Protein AF-A0A918YG95-F1 (afdb_monomer)

Radius of gyration: 23.29 Å; Cα contacts (8 Å, |Δi|>4): 40; chains: 1; bounding box: 47×50×58 Å

Structure (mmCIF, N/CA/C/O backbone):
data_AF-A0A918YG95-F1
#
_entry.id   AF-A0A918YG95-F1
#
loop_
_atom_site.group_PDB
_atom_site.id
_atom_site.type_symbol
_atom_site.label_atom_id
_atom_site.label_alt_id
_atom_site.label_comp_id
_atom_site.label_asym_id
_atom_site.label_entity_id
_atom_site.label_seq_id
_atom_site.pdbx_PDB_ins_code
_atom_site.Cartn_x
_atom_site.Cartn_y
_atom_site.Cartn_z
_atom_site.occupancy
_atom_site.B_iso_or_equiv
_atom_site.auth_seq_id
_atom_site.auth_comp_id
_atom_site.auth_asym_id
_atom_site.auth_atom_id
_atom_site.pdbx_PDB_model_num
ATOM 1 N N . MET A 1 1 ? -10.497 8.185 2.380 1.00 68.88 1 MET A N 1
ATOM 2 C CA . MET A 1 1 ? -9.613 6.997 2.301 1.00 68.88 1 MET A CA 1
ATOM 3 C C . MET A 1 1 ? -10.327 5.758 1.782 1.00 68.88 1 MET A C 1
ATOM 5 O O . MET A 1 1 ? -9.891 5.250 0.767 1.00 68.88 1 MET A O 1
ATOM 9 N N . ALA A 1 2 ? -11.407 5.270 2.400 1.00 84.25 2 ALA A N 1
ATOM 10 C CA . ALA A 1 2 ? -11.994 3.974 2.022 1.00 84.25 2 ALA A CA 1
ATOM 11 C C . ALA A 1 2 ? -13.116 4.024 0.956 1.00 84.25 2 ALA A C 1
ATOM 13 O O . ALA A 1 2 ? -13.822 3.041 0.774 1.00 84.25 2 ALA A O 1
ATOM 14 N N . SER A 1 3 ? -13.308 5.150 0.259 1.00 84.19 3 SER A N 1
ATOM 15 C CA . SER A 1 3 ? -14.429 5.352 -0.681 1.00 84.19 3 SER A CA 1
ATOM 16 C C . SER A 1 3 ? -14.345 4.514 -1.960 1.00 84.19 3 SER A C 1
ATOM 18 O O . SER A 1 3 ? -15.341 4.377 -2.656 1.00 84.19 3 SER A O 1
ATOM 20 N N . TRP A 1 4 ? -13.169 3.957 -2.256 1.00 84.69 4 TRP A N 1
ATOM 21 C CA . TRP A 1 4 ? -12.918 3.084 -3.406 1.00 84.69 4 TRP A CA 1
ATOM 22 C C . TRP A 1 4 ? -13.222 1.605 -3.109 1.00 84.69 4 TRP A C 1
ATOM 24 O O . TRP A 1 4 ? -13.126 0.768 -4.000 1.00 84.69 4 TRP A O 1
ATOM 34 N N . TYR A 1 5 ? -13.586 1.274 -1.865 1.00 85.81 5 TYR A N 1
ATOM 35 C CA . TYR A 1 5 ? -13.961 -0.077 -1.450 1.00 85.81 5 TYR A CA 1
ATOM 36 C C . TYR A 1 5 ? -15.483 -0.224 -1.332 1.00 85.81 5 TYR A C 1
ATOM 38 O O . TYR A 1 5 ? -16.180 0.768 -1.094 1.00 85.81 5 TYR A O 1
ATOM 46 N N . PRO A 1 6 ? -16.017 -1.458 -1.416 1.00 91.69 6 PRO A N 1
ATOM 47 C CA . PRO A 1 6 ? -17.425 -1.715 -1.146 1.00 91.69 6 PRO A CA 1
ATOM 48 C C . PRO A 1 6 ? -17.849 -1.132 0.208 1.00 91.69 6 PRO A C 1
ATOM 50 O O . PRO A 1 6 ? -17.221 -1.395 1.238 1.00 91.69 6 PRO A O 1
ATOM 53 N N . ARG A 1 7 ? -18.952 -0.370 0.211 1.00 91.69 7 ARG A N 1
ATOM 54 C CA . ARG A 1 7 ? -19.490 0.330 1.393 1.00 91.69 7 ARG A CA 1
ATOM 55 C C . ARG A 1 7 ? -19.556 -0.518 2.677 1.00 91.69 7 ARG A C 1
ATOM 57 O O . ARG A 1 7 ? -19.158 0.023 3.707 1.00 91.69 7 ARG A O 1
ATOM 64 N N . PRO A 1 8 ? -19.983 -1.800 2.673 1.00 94.31 8 PRO A N 1
ATOM 65 C CA . PRO A 1 8 ? -20.048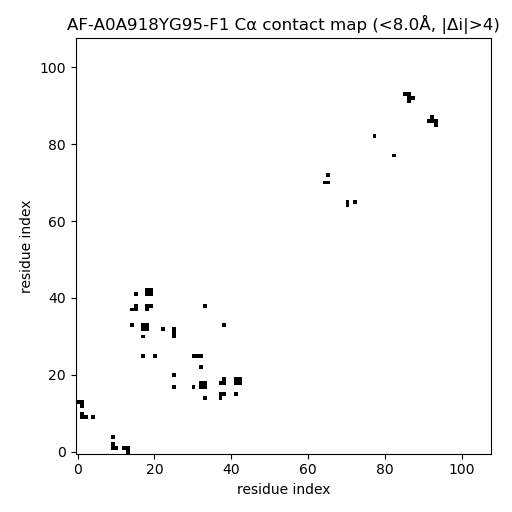 -2.580 3.914 1.00 94.31 8 PRO A CA 1
ATOM 66 C C . PRO A 1 8 ? -18.673 -2.857 4.544 1.00 94.31 8 PRO A C 1
ATOM 68 O O . PRO A 1 8 ? -18.571 -2.978 5.760 1.00 94.31 8 PRO A O 1
ATOM 71 N N . LEU A 1 9 ? -17.602 -2.918 3.746 1.00 93.19 9 LEU A N 1
ATOM 72 C CA . LEU A 1 9 ? -16.243 -3.197 4.229 1.00 93.19 9 LEU A CA 1
ATOM 73 C C . LEU A 1 9 ? -15.468 -1.927 4.601 1.00 93.19 9 LEU A C 1
ATOM 75 O O . LEU A 1 9 ? -14.462 -1.998 5.309 1.00 93.19 9 LEU A O 1
ATOM 79 N N . ALA A 1 10 ? -15.935 -0.760 4.156 1.00 91.56 10 ALA A N 1
ATOM 80 C CA . ALA A 1 10 ? -15.275 0.521 4.367 1.00 91.56 10 ALA A CA 1
ATOM 81 C C . ALA A 1 10 ? -14.876 0.828 5.831 1.00 91.56 10 ALA A C 1
ATOM 83 O O . ALA A 1 10 ? -13.748 1.296 6.019 1.00 91.56 10 ALA A O 1
ATOM 84 N N . PRO A 1 11 ? -15.703 0.583 6.876 1.00 90.88 11 PRO A N 1
ATOM 85 C CA . PRO A 1 11 ? -15.303 0.896 8.251 1.00 90.88 11 PRO A CA 1
ATOM 86 C C . PRO A 1 11 ? -14.176 -0.013 8.753 1.00 90.88 11 PRO A C 1
ATOM 88 O O . PRO A 1 11 ? -13.216 0.475 9.347 1.00 90.88 11 PRO A O 1
ATOM 91 N N . LEU A 1 12 ? -14.244 -1.315 8.456 1.00 93.12 12 LEU A N 1
ATOM 92 C CA . LEU A 1 12 ? -13.204 -2.275 8.825 1.00 93.12 12 LEU A CA 1
ATOM 93 C C . LEU A 1 12 ? -11.879 -1.932 8.139 1.0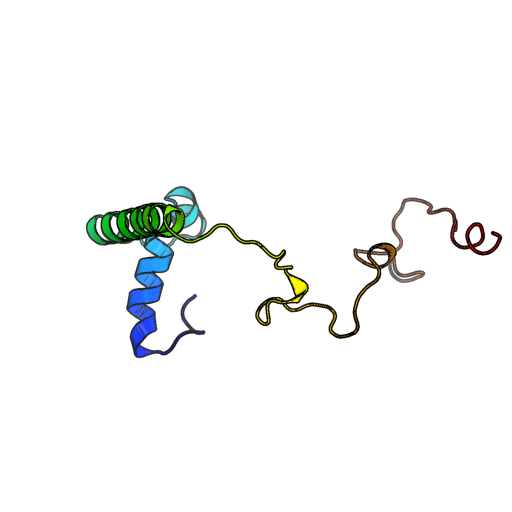0 93.12 12 LEU A C 1
ATOM 95 O O . LEU A 1 12 ? -10.839 -1.855 8.793 1.00 93.12 12 LEU A O 1
ATOM 99 N N . LEU A 1 13 ? -11.929 -1.681 6.829 1.00 93.44 13 LEU A N 1
ATOM 100 C CA . LEU A 1 13 ? -10.753 -1.331 6.038 1.00 93.44 13 LEU A CA 1
ATOM 101 C C . LEU A 1 13 ? -10.139 -0.017 6.507 1.00 93.44 13 LEU A C 1
ATOM 103 O O . LEU A 1 13 ? -8.924 0.061 6.644 1.00 93.44 13 LEU A O 1
ATOM 107 N N . ARG A 1 14 ? -10.958 0.988 6.836 1.00 93.44 14 ARG A N 1
ATOM 108 C CA . ARG A 1 14 ? -10.470 2.246 7.409 1.00 93.44 14 ARG A CA 1
ATOM 109 C C . ARG A 1 14 ? -9.701 2.004 8.707 1.00 93.44 14 ARG A C 1
ATOM 111 O O . ARG A 1 14 ? -8.586 2.503 8.835 1.00 93.44 14 ARG A O 1
ATOM 118 N N . THR A 1 15 ? -10.263 1.239 9.640 1.00 94.50 15 THR A N 1
ATOM 119 C CA . THR A 1 15 ? -9.594 0.918 10.910 1.00 94.50 15 THR A CA 1
ATOM 120 C C . THR A 1 15 ? -8.300 0.145 10.679 1.00 94.50 15 THR A C 1
ATOM 122 O O . THR A 1 15 ? -7.279 0.478 11.274 1.00 94.50 15 THR A O 1
ATOM 125 N N . ALA A 1 16 ? -8.308 -0.838 9.777 1.00 94.75 16 ALA A N 1
ATOM 126 C CA . ALA A 1 16 ? -7.119 -1.610 9.435 1.00 94.75 16 ALA A CA 1
ATOM 127 C C . ALA A 1 16 ? -6.024 -0.743 8.791 1.00 94.75 16 ALA A C 1
ATOM 129 O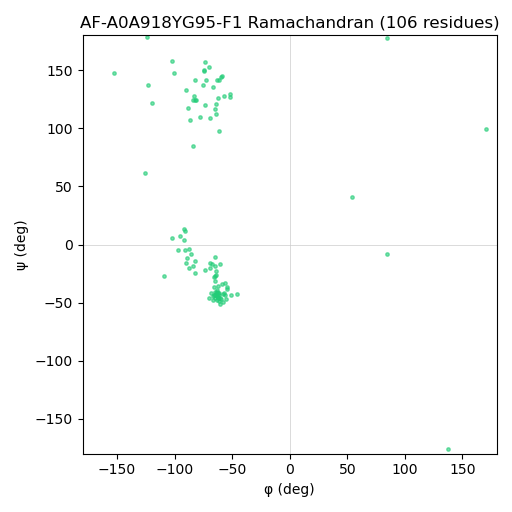 O . ALA A 1 16 ? -4.858 -0.869 9.152 1.00 94.75 16 ALA A O 1
ATOM 130 N N . THR A 1 17 ? -6.386 0.171 7.883 1.00 94.25 17 THR A N 1
ATOM 131 C CA . THR A 1 17 ? -5.443 1.120 7.279 1.00 94.25 17 THR A CA 1
ATOM 132 C C . THR A 1 17 ? -4.829 2.024 8.339 1.00 94.25 17 THR A C 1
ATOM 134 O O . THR A 1 17 ? -3.611 2.132 8.389 1.00 94.25 17 THR A O 1
ATOM 137 N N . LEU A 1 18 ? -5.636 2.623 9.220 1.00 95.31 18 LEU A N 1
ATOM 138 C CA . LEU A 1 18 ? -5.115 3.466 10.300 1.00 95.31 18 LEU A CA 1
ATOM 139 C C . LEU A 1 18 ? -4.218 2.674 11.263 1.00 95.31 18 LEU A C 1
ATOM 141 O O . LEU A 1 18 ? -3.214 3.199 11.723 1.00 95.31 18 LEU A O 1
ATOM 145 N N . ALA A 1 19 ? -4.534 1.404 11.524 1.00 96.25 19 ALA A N 1
ATOM 146 C CA . ALA A 1 19 ? -3.746 0.521 12.389 1.00 96.25 19 ALA A CA 1
ATOM 147 C C . ALA A 1 19 ? -2.382 0.125 11.797 1.00 96.25 19 ALA A C 1
ATOM 149 O O . ALA A 1 19 ? -1.489 -0.300 12.537 1.00 96.25 19 ALA A O 1
ATOM 150 N N . LEU A 1 20 ? -2.219 0.245 10.476 1.00 94.75 20 LEU A N 1
ATOM 151 C CA . LEU A 1 20 ? -0.937 0.065 9.795 1.00 94.75 20 LEU A CA 1
ATOM 152 C C . LEU A 1 20 ? -0.056 1.312 9.850 1.00 94.75 20 LEU A C 1
ATOM 154 O O . LEU A 1 20 ? 1.158 1.180 9.718 1.00 94.75 20 LEU A O 1
ATOM 158 N N . LEU A 1 21 ? -0.645 2.497 10.015 1.00 95.00 21 LEU A N 1
ATOM 159 C CA . LEU A 1 21 ? 0.110 3.742 10.065 1.00 95.00 21 LEU A CA 1
ATOM 160 C C . LEU A 1 21 ? 0.872 3.851 11.387 1.00 95.00 21 LEU A C 1
ATOM 162 O O . LEU A 1 21 ? 0.378 3.478 12.453 1.00 95.00 21 LEU A O 1
ATOM 166 N N . ASP A 1 22 ? 2.086 4.387 11.314 1.00 93.00 22 ASP A N 1
ATOM 167 C CA . ASP A 1 22 ? 2.859 4.717 12.503 1.00 93.00 22 ASP A CA 1
ATOM 168 C C . ASP A 1 22 ? 2.311 5.966 13.199 1.00 93.00 22 ASP A C 1
ATOM 170 O O . ASP A 1 22 ? 1.689 6.838 12.587 1.00 93.00 22 ASP A O 1
ATOM 174 N N . GLU A 1 23 ? 2.601 6.079 14.494 1.00 93.12 23 GLU A N 1
ATOM 175 C CA . GLU A 1 23 ? 2.101 7.150 15.362 1.00 93.12 23 GLU A CA 1
ATOM 176 C C . GLU A 1 23 ? 2.412 8.557 14.820 1.00 93.12 23 GLU A C 1
ATOM 178 O O . GLU A 1 23 ? 1.575 9.458 14.872 1.00 93.12 23 GLU A O 1
ATOM 183 N N . HIS A 1 24 ? 3.599 8.749 14.235 1.00 96.19 24 HIS A N 1
ATOM 184 C CA . HIS A 1 24 ? 3.994 10.033 13.653 1.00 96.19 24 HIS A CA 1
ATOM 185 C C . HIS A 1 24 ? 3.134 10.411 12.437 1.00 96.19 24 HIS A C 1
ATOM 187 O O . HIS A 1 24 ? 2.779 11.579 12.279 1.00 96.19 24 HIS A O 1
ATOM 193 N N . VAL A 1 25 ? 2.741 9.431 11.616 1.00 95.50 25 VAL A N 1
ATOM 194 C CA . VAL A 1 25 ? 1.861 9.636 10.457 1.00 95.50 25 VAL A CA 1
ATOM 195 C C . VAL A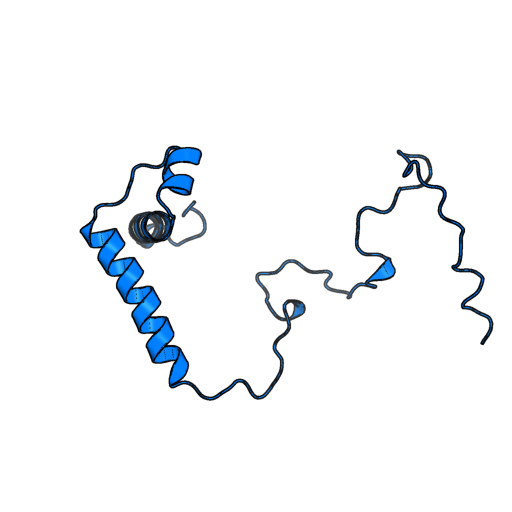 1 25 ? 0.446 9.959 10.923 1.00 95.50 25 VAL A C 1
ATOM 197 O O . VAL A 1 25 ? -0.154 10.923 10.447 1.00 95.50 25 VAL A O 1
ATOM 200 N N . LEU A 1 26 ? -0.074 9.198 11.892 1.00 96.06 26 LEU A N 1
ATOM 201 C CA . LEU A 1 26 ? -1.390 9.457 12.481 1.00 96.06 26 LEU A CA 1
ATOM 202 C C . LEU A 1 26 ? -1.471 10.879 13.045 1.00 96.06 26 LEU A C 1
ATOM 204 O O . LEU A 1 26 ? -2.437 11.591 12.775 1.00 96.06 26 LEU A O 1
ATOM 208 N N . ARG A 1 27 ? -0.424 11.323 13.748 1.00 96.06 27 ARG A N 1
ATOM 209 C CA . ARG A 1 27 ? -0.334 12.673 14.309 1.00 96.06 27 ARG A CA 1
ATOM 210 C C . ARG A 1 27 ? -0.244 13.757 13.239 1.00 96.06 27 ARG A C 1
ATOM 212 O O . ARG A 1 27 ? -0.984 14.734 13.319 1.00 96.06 27 ARG A O 1
ATOM 219 N N . ALA A 1 28 ? 0.624 13.587 12.240 1.00 97.38 28 ALA A N 1
ATOM 220 C CA . ALA A 1 28 ? 0.810 14.562 11.165 1.00 97.38 28 ALA A CA 1
ATOM 221 C C . ALA A 1 28 ? -0.500 14.834 10.411 1.00 97.38 28 ALA A C 1
ATOM 223 O O . ALA A 1 28 ? -0.850 15.985 10.155 1.00 97.38 28 ALA A O 1
ATOM 224 N N . PHE A 1 29 ? -1.263 13.775 10.129 1.00 95.56 29 PHE A N 1
ATOM 225 C CA . PHE A 1 29 ? -2.544 13.870 9.430 1.00 95.56 29 PHE A CA 1
ATOM 226 C C . PHE A 1 29 ? -3.760 14.023 10.354 1.00 95.56 29 PHE A C 1
ATOM 228 O O . PHE A 1 29 ? -4.890 14.064 9.867 1.00 95.56 29 PHE A O 1
ATOM 235 N N . ARG A 1 30 ? -3.547 14.136 11.673 1.00 95.81 30 ARG A N 1
ATOM 236 C CA . ARG A 1 30 ? -4.599 14.312 12.690 1.00 95.81 30 ARG A CA 1
ATOM 237 C C . ARG A 1 30 ? -5.683 13.229 12.625 1.00 95.81 30 ARG A C 1
ATOM 239 O O . ARG A 1 30 ? -6.874 13.510 12.755 1.00 95.81 30 ARG A O 1
ATOM 246 N N . TYR A 1 31 ? -5.276 11.980 12.412 1.00 94.75 31 TYR A N 1
ATOM 247 C CA . TYR A 1 31 ? -6.188 10.843 12.474 1.00 94.75 31 TYR A CA 1
ATOM 248 C C . TYR A 1 31 ? -6.407 10.386 13.911 1.00 94.75 31 TYR A C 1
ATOM 250 O O . TYR A 1 31 ? -5.478 10.344 14.713 1.00 94.75 31 TYR A O 1
ATOM 258 N N . ALA A 1 32 ? -7.646 9.994 14.214 1.00 93.06 32 ALA A N 1
ATOM 259 C CA . ALA A 1 32 ? -7.955 9.333 15.471 1.00 93.06 32 ALA A CA 1
ATOM 260 C C . ALA A 1 32 ? -7.185 7.999 15.546 1.00 93.06 32 ALA A C 1
ATOM 262 O O . ALA A 1 32 ? -7.294 7.195 14.608 1.00 93.06 32 ALA A O 1
ATOM 263 N N . PRO A 1 33 ? -6.411 7.757 16.618 1.00 92.00 33 PRO A N 1
ATOM 264 C CA . PRO A 1 33 ? -5.643 6.533 16.744 1.00 92.00 33 PRO A CA 1
ATOM 265 C C . PRO A 1 33 ? -6.589 5.331 16.890 1.00 92.00 33 PRO A C 1
ATOM 267 O O . PRO A 1 33 ? -7.570 5.394 17.637 1.00 92.00 33 PRO A O 1
ATOM 270 N N . PRO A 1 34 ? -6.325 4.223 16.182 1.00 93.38 34 PRO A N 1
ATOM 271 C CA . PRO A 1 34 ? -7.093 2.998 16.347 1.00 93.38 34 PRO A CA 1
ATOM 272 C C . PRO A 1 34 ? -6.798 2.352 17.707 1.00 93.38 34 PRO A C 1
ATOM 274 O O . PRO A 1 34 ? -5.710 2.497 18.266 1.00 93.38 34 PRO A O 1
ATOM 277 N N . GLY A 1 35 ? -7.764 1.596 18.235 1.00 94.69 35 GLY A N 1
ATOM 278 C CA . GLY A 1 35 ? -7.610 0.910 19.519 1.00 94.69 35 GLY A CA 1
ATOM 279 C C . GLY A 1 35 ? -6.421 -0.059 19.537 1.00 94.69 35 GLY A C 1
ATOM 280 O O . GLY A 1 35 ? -6.141 -0.740 18.548 1.00 94.69 35 GLY A O 1
ATOM 281 N N . ALA A 1 36 ? -5.751 -0.171 20.687 1.00 94.31 36 ALA A N 1
ATOM 282 C CA . ALA A 1 36 ? -4.518 -0.950 20.839 1.00 94.31 36 ALA A CA 1
ATOM 283 C C . ALA A 1 36 ? -4.655 -2.419 20.392 1.00 94.31 36 ALA A C 1
ATOM 285 O O . ALA A 1 36 ? -3.741 -2.968 19.774 1.00 94.31 36 ALA A O 1
ATOM 286 N N . ALA A 1 37 ? -5.812 -3.044 20.641 1.00 96.25 37 ALA A N 1
ATOM 287 C CA . ALA A 1 37 ? -6.089 -4.417 20.220 1.00 96.25 37 ALA A CA 1
ATOM 288 C C . ALA A 1 37 ? -6.140 -4.564 18.689 1.00 96.25 37 ALA A C 1
ATOM 290 O O . ALA A 1 37 ? -5.543 -5.491 18.140 1.00 96.25 37 ALA A O 1
ATOM 291 N N . ALA A 1 38 ? -6.790 -3.626 17.989 1.00 95.00 38 ALA A N 1
ATOM 292 C CA . ALA A 1 38 ? -6.860 -3.622 16.528 1.00 95.00 38 ALA A CA 1
ATOM 293 C C . ALA A 1 38 ? -5.467 -3.415 15.913 1.00 95.00 38 ALA A C 1
ATOM 295 O O . ALA A 1 38 ? -5.066 -4.158 15.018 1.00 95.00 38 ALA A O 1
ATOM 296 N N . THR A 1 39 ? -4.689 -2.478 16.459 1.00 95.69 39 THR A N 1
ATOM 297 C CA . THR A 1 39 ? -3.295 -2.238 16.059 1.00 95.69 39 THR A CA 1
ATOM 298 C C . THR A 1 39 ? -2.426 -3.477 16.253 1.00 95.69 39 THR A C 1
ATOM 300 O O . THR A 1 39 ? -1.696 -3.881 15.344 1.00 95.69 39 THR A O 1
ATOM 303 N N . ALA A 1 40 ? -2.528 -4.135 17.411 1.00 96.56 40 ALA A N 1
ATOM 304 C CA . ALA A 1 40 ? -1.790 -5.360 17.693 1.00 96.56 40 ALA A CA 1
ATOM 305 C C . ALA A 1 40 ? -2.184 -6.500 16.740 1.00 96.56 40 ALA A C 1
ATOM 307 O O . ALA A 1 40 ? -1.303 -7.184 16.212 1.00 96.56 40 ALA A O 1
ATOM 308 N N . LEU A 1 41 ? -3.483 -6.684 16.485 1.00 97.38 41 LEU A N 1
ATOM 309 C CA . LEU A 1 41 ? -3.999 -7.698 15.567 1.00 97.38 41 LEU A CA 1
ATOM 310 C C . LEU A 1 41 ? -3.468 -7.488 14.145 1.00 97.38 41 LEU A C 1
ATOM 312 O O . LEU A 1 41 ? -2.905 -8.411 13.560 1.00 97.38 41 LEU A O 1
ATOM 316 N N . VAL A 1 42 ? -3.585 -6.273 13.611 1.00 97.06 42 VAL A N 1
ATOM 317 C CA . VAL A 1 42 ? -3.138 -5.932 12.253 1.00 97.06 42 VAL A CA 1
ATOM 318 C C . VAL A 1 42 ? -1.627 -6.122 12.106 1.00 97.06 42 VAL A C 1
ATOM 320 O O . VAL A 1 42 ? -1.169 -6.768 11.160 1.00 97.06 42 VAL A O 1
ATOM 323 N N . ARG A 1 43 ? -0.831 -5.663 13.082 1.00 96.00 43 ARG A N 1
ATOM 324 C CA . ARG A 1 43 ? 0.627 -5.874 13.085 1.00 96.00 43 ARG A CA 1
ATOM 325 C C . ARG A 1 43 ? 0.990 -7.362 13.128 1.00 96.00 43 ARG A C 1
ATOM 327 O O . ARG A 1 43 ? 1.895 -7.797 12.411 1.00 96.00 43 ARG A O 1
ATOM 334 N N . ARG A 1 44 ? 0.285 -8.166 13.933 1.00 97.69 44 ARG A N 1
ATOM 335 C CA . ARG A 1 44 ? 0.471 -9.629 13.980 1.00 97.69 44 ARG A CA 1
ATOM 336 C C . ARG A 1 44 ? 0.078 -10.292 12.663 1.00 97.69 44 ARG A C 1
ATOM 338 O O . ARG A 1 44 ? 0.818 -11.159 12.201 1.00 97.69 44 ARG A O 1
ATOM 345 N N . ALA A 1 45 ? -1.016 -9.870 12.035 1.00 97.50 45 ALA A N 1
ATOM 346 C CA . ALA A 1 45 ? -1.456 -10.391 10.744 1.00 97.50 45 ALA A CA 1
ATOM 347 C C . ALA A 1 45 ? -0.399 -10.158 9.652 1.00 97.50 45 ALA A C 1
ATOM 349 O O . ALA A 1 45 ? -0.027 -11.099 8.953 1.00 97.50 45 ALA A O 1
ATOM 350 N N . VAL A 1 46 ? 0.175 -8.951 9.566 1.00 97.00 46 VAL A N 1
ATOM 351 C CA . VAL A 1 46 ? 1.250 -8.640 8.602 1.00 97.00 46 VAL A CA 1
ATOM 352 C C . VAL A 1 46 ? 2.495 -9.493 8.848 1.00 97.00 46 VAL A C 1
ATOM 354 O O . VAL A 1 46 ? 3.035 -10.080 7.910 1.00 97.00 46 VAL A O 1
ATOM 357 N N . ARG A 1 47 ? 2.935 -9.625 10.105 1.00 97.44 47 ARG A N 1
ATOM 358 C CA . ARG A 1 47 ? 4.088 -10.476 10.453 1.00 97.44 47 ARG A CA 1
ATOM 359 C C . ARG A 1 47 ? 3.836 -11.944 10.120 1.00 97.44 47 ARG A C 1
ATOM 361 O O . ARG A 1 47 ? 4.722 -12.613 9.594 1.00 97.44 47 ARG A O 1
ATOM 368 N N . THR A 1 48 ? 2.633 -12.435 10.402 1.00 98.19 48 THR A N 1
ATOM 369 C CA . THR A 1 48 ? 2.229 -13.815 10.107 1.00 98.19 48 THR A CA 1
ATOM 370 C C . THR A 1 48 ? 2.209 -14.054 8.605 1.00 98.19 48 THR A C 1
ATOM 372 O O . THR A 1 48 ? 2.820 -15.011 8.145 1.00 98.19 48 THR A O 1
ATOM 375 N N . ARG A 1 49 ? 1.633 -13.134 7.819 1.00 97.56 49 ARG A N 1
ATOM 376 C CA . ARG A 1 49 ? 1.701 -13.175 6.353 1.00 97.56 49 ARG A CA 1
ATOM 377 C C . ARG A 1 49 ? 3.146 -13.223 5.866 1.00 97.56 49 ARG A C 1
ATOM 379 O O . ARG A 1 49 ? 3.460 -14.055 5.029 1.00 97.56 49 ARG A O 1
ATOM 386 N N . GLY A 1 50 ? 4.027 -12.380 6.404 1.00 96.62 50 GLY A N 1
ATOM 387 C CA . GLY A 1 50 ? 5.449 -12.394 6.051 1.00 96.62 50 GLY A CA 1
ATOM 388 C C . GLY A 1 50 ? 6.103 -13.755 6.301 1.00 96.62 50 GLY A C 1
ATOM 389 O O . GLY A 1 50 ? 6.845 -14.244 5.457 1.00 96.62 50 GLY A O 1
ATOM 390 N N . ARG A 1 51 ? 5.781 -14.410 7.424 1.00 97.25 51 ARG A N 1
ATOM 391 C CA . ARG A 1 51 ? 6.255 -15.771 7.729 1.00 97.25 51 ARG A CA 1
ATOM 392 C C . ARG A 1 51 ? 5.683 -16.814 6.770 1.00 97.25 51 ARG A C 1
ATOM 394 O O . ARG A 1 51 ? 6.442 -17.637 6.278 1.00 97.25 51 ARG A O 1
ATOM 401 N N . LEU A 1 52 ? 4.387 -16.750 6.470 1.00 97.62 52 LEU A N 1
ATOM 402 C CA . LEU A 1 52 ? 3.732 -17.657 5.523 1.00 97.62 52 LEU A CA 1
ATOM 403 C C . LEU A 1 52 ? 4.293 -17.503 4.105 1.00 97.62 52 LEU A C 1
ATOM 405 O O . LEU A 1 52 ? 4.527 -18.495 3.426 1.00 97.62 52 LEU A O 1
ATOM 409 N N . VAL A 1 53 ? 4.582 -16.272 3.676 1.00 96.25 53 VAL A N 1
ATOM 410 C CA . VAL A 1 53 ? 5.140 -16.001 2.344 1.00 96.25 53 VAL A CA 1
ATOM 411 C C . VAL A 1 53 ? 6.529 -16.617 2.164 1.00 96.25 53 VAL A C 1
ATOM 413 O O . VAL A 1 53 ? 6.880 -16.979 1.048 1.00 96.25 53 VAL A O 1
ATOM 416 N N . ARG A 1 54 ? 7.299 -16.824 3.241 1.00 93.94 54 ARG A N 1
ATOM 417 C CA . ARG A 1 54 ? 8.598 -17.521 3.172 1.00 93.94 54 ARG A CA 1
ATOM 418 C C . ARG A 1 54 ? 8.480 -19.007 2.823 1.00 93.94 54 ARG A C 1
ATOM 420 O O . ARG A 1 54 ? 9.486 -19.602 2.464 1.00 93.94 54 ARG A O 1
ATOM 427 N N . LEU A 1 55 ? 7.290 -19.593 2.953 1.00 96.06 55 LEU A N 1
ATOM 428 C CA . LEU A 1 55 ? 7.020 -20.985 2.591 1.00 96.06 55 LEU A CA 1
ATOM 429 C C . LEU A 1 55 ? 6.579 -21.132 1.125 1.00 96.06 55 LEU A C 1
ATOM 431 O O . LEU A 1 55 ? 6.508 -22.247 0.618 1.00 96.06 55 LEU A O 1
ATOM 435 N N . LEU A 1 56 ? 6.260 -20.026 0.445 1.00 94.62 56 LEU A N 1
ATOM 436 C CA . LEU A 1 56 ? 5.889 -20.040 -0.969 1.00 94.62 56 LEU A CA 1
ATOM 437 C C . LEU A 1 56 ? 7.134 -20.267 -1.845 1.00 94.62 56 LEU A C 1
ATOM 439 O O . LEU A 1 56 ? 8.233 -19.850 -1.472 1.00 94.62 56 LEU A O 1
ATOM 443 N N . PRO A 1 57 ? 6.983 -20.894 -3.027 1.00 94.38 57 PRO A N 1
ATOM 444 C CA . PRO A 1 57 ? 8.100 -21.112 -3.937 1.00 94.38 57 PRO A CA 1
ATOM 445 C C . PRO A 1 57 ? 8.740 -19.781 -4.367 1.00 94.38 57 PRO A C 1
ATOM 447 O O . PRO A 1 57 ? 8.027 -18.791 -4.577 1.00 94.38 57 PRO A O 1
ATOM 450 N N . PRO A 1 58 ? 10.075 -19.742 -4.547 1.00 91.75 58 PRO A N 1
ATOM 451 C CA . PRO A 1 58 ? 10.750 -18.547 -5.027 1.00 91.75 58 PRO A CA 1
ATOM 452 C C . PRO A 1 58 ? 10.243 -18.186 -6.424 1.00 91.75 58 PRO A C 1
ATOM 454 O O . PRO A 1 58 ? 9.988 -19.051 -7.268 1.00 91.75 58 PRO A O 1
ATOM 457 N N . ARG A 1 59 ? 10.099 -16.886 -6.680 1.00 90.88 59 ARG A N 1
ATOM 458 C CA . ARG A 1 59 ? 9.648 -16.381 -7.977 1.00 90.88 59 ARG A CA 1
ATOM 459 C C . ARG A 1 59 ? 10.699 -16.718 -9.045 1.00 90.88 59 ARG A C 1
ATOM 461 O O . ARG A 1 59 ? 11.817 -16.223 -8.979 1.00 90.88 59 ARG A O 1
ATOM 468 N N . ARG A 1 60 ? 10.325 -17.545 -10.030 1.00 93.81 60 ARG A N 1
ATOM 469 C CA . ARG A 1 60 ? 11.212 -17.998 -11.125 1.00 93.81 60 ARG A CA 1
ATOM 470 C C . ARG A 1 60 ? 11.244 -17.060 -12.334 1.00 93.81 60 ARG A C 1
ATOM 472 O O . ARG A 1 60 ? 12.179 -17.117 -13.119 1.00 93.81 60 ARG A O 1
ATOM 479 N N . SER A 1 61 ? 10.233 -16.208 -12.487 1.00 93.75 61 SER A N 1
ATOM 480 C CA . SER A 1 61 ? 10.103 -15.268 -13.603 1.00 93.75 61 SER A CA 1
ATOM 481 C C . SER A 1 61 ? 9.987 -13.829 -13.090 1.00 93.75 61 SER A C 1
ATOM 483 O O . SER A 1 61 ? 9.234 -13.590 -12.137 1.00 93.75 61 SER A O 1
ATOM 485 N N . PRO A 1 62 ? 10.672 -12.847 -13.701 1.00 90.62 62 PRO A N 1
ATOM 486 C CA . PRO A 1 62 ? 10.538 -11.452 -13.301 1.00 90.62 62 PRO A CA 1
ATOM 487 C C . PRO A 1 62 ? 9.101 -10.962 -13.526 1.00 90.62 62 PRO A C 1
ATOM 489 O O . PRO A 1 62 ? 8.457 -11.311 -14.513 1.00 90.62 62 PRO A O 1
ATOM 492 N N . HIS A 1 63 ? 8.601 -10.143 -12.601 1.00 89.19 63 HIS A N 1
ATOM 493 C CA . HIS A 1 63 ? 7.329 -9.438 -12.746 1.00 89.19 63 HIS A CA 1
ATOM 494 C C . HIS A 1 63 ? 7.605 -7.942 -12.675 1.00 89.19 63 HIS A C 1
ATOM 496 O O . HIS A 1 63 ? 8.175 -7.460 -11.694 1.00 89.19 63 HIS A O 1
ATOM 502 N N . PHE A 1 64 ? 7.229 -7.228 -13.725 1.00 86.81 64 PHE A N 1
ATOM 503 C CA . PHE A 1 64 ? 7.529 -5.819 -13.914 1.00 86.81 64 PHE A CA 1
ATOM 504 C C . PHE A 1 64 ? 6.321 -4.955 -13.561 1.00 86.81 64 PHE A C 1
ATOM 506 O O . PHE A 1 64 ? 5.185 -5.332 -13.829 1.00 86.81 64 PHE A O 1
ATOM 513 N N . ALA A 1 65 ? 6.564 -3.747 -13.049 1.00 83.19 65 ALA A N 1
ATOM 514 C CA . ALA A 1 65 ? 5.500 -2.808 -12.682 1.00 83.19 65 ALA A CA 1
ATOM 515 C C . ALA A 1 65 ? 4.535 -2.486 -13.841 1.00 83.19 65 ALA A C 1
ATOM 517 O O . ALA A 1 65 ? 3.341 -2.344 -13.609 1.00 83.19 65 ALA A O 1
ATOM 518 N N . ARG A 1 66 ? 5.024 -2.463 -15.093 1.00 81.25 66 ARG A N 1
ATOM 519 C CA . ARG A 1 66 ? 4.208 -2.271 -16.311 1.00 81.25 66 ARG A CA 1
ATOM 520 C C . ARG A 1 66 ? 3.138 -3.347 -16.538 1.00 81.25 66 ARG A C 1
ATOM 522 O O . ARG A 1 66 ? 2.240 -3.154 -17.342 1.00 81.25 66 ARG A O 1
ATOM 529 N N . GLN A 1 67 ? 3.256 -4.494 -15.868 1.00 85.88 67 GLN A N 1
ATOM 530 C CA . GLN A 1 67 ? 2.279 -5.582 -15.943 1.00 85.88 67 GLN A CA 1
ATOM 531 C C . GLN A 1 67 ? 1.121 -5.394 -14.949 1.00 85.88 67 GLN A C 1
ATOM 533 O O . GLN A 1 67 ? 0.158 -6.156 -14.995 1.00 85.88 67 GLN A O 1
ATOM 538 N N . ASN A 1 68 ? 1.208 -4.413 -14.045 1.00 86.75 68 ASN A N 1
ATOM 539 C CA . ASN A 1 68 ? 0.215 -4.170 -13.007 1.00 86.75 68 ASN A CA 1
ATOM 540 C C . ASN A 1 68 ? -0.879 -3.226 -13.530 1.00 86.75 68 ASN A C 1
ATOM 542 O O . ASN A 1 68 ? -0.586 -2.077 -13.858 1.00 86.75 68 ASN A O 1
ATOM 546 N N . ARG A 1 69 ? -2.138 -3.681 -13.597 1.00 82.88 69 ARG A N 1
ATOM 547 C CA . ARG A 1 69 ? -3.255 -2.885 -14.156 1.00 82.88 69 ARG A CA 1
ATOM 548 C C . ARG A 1 69 ? -3.560 -1.630 -13.343 1.00 82.88 69 ARG A C 1
ATOM 550 O O . ARG A 1 69 ? -4.073 -0.654 -13.877 1.00 82.88 69 ARG A O 1
ATOM 557 N N . GLU A 1 70 ? -3.258 -1.664 -12.053 1.00 84.06 70 GLU A N 1
ATOM 558 C CA . GLU A 1 70 ? -3.459 -0.566 -11.116 1.00 84.06 70 GLU A CA 1
ATOM 559 C C . GLU A 1 70 ? -2.434 0.556 -11.331 1.00 84.06 70 GLU A C 1
ATOM 561 O O . GLU A 1 70 ? -2.676 1.699 -10.942 1.00 84.06 70 GLU A O 1
ATOM 566 N N . VAL A 1 71 ? -1.286 0.251 -11.949 1.00 82.62 71 VAL A N 1
ATOM 567 C CA . VAL A 1 71 ? -0.261 1.245 -12.269 1.00 82.62 71 VAL A CA 1
ATOM 568 C C . VAL A 1 71 ? -0.605 1.857 -13.615 1.00 82.62 71 VAL A C 1
ATOM 570 O O . VAL A 1 71 ? -0.424 1.242 -14.665 1.00 82.62 71 VAL A O 1
ATOM 573 N N . LYS A 1 72 ? -1.074 3.106 -13.591 1.00 80.94 72 LYS A N 1
ATOM 574 C CA . LYS A 1 72 ? -1.240 3.880 -14.818 1.00 80.94 72 LYS A CA 1
ATOM 575 C C . LYS A 1 72 ? 0.141 4.087 -15.440 1.00 80.94 72 LYS A C 1
ATOM 577 O O . LYS A 1 72 ? 0.995 4.750 -14.859 1.00 80.94 72 LYS A O 1
ATOM 582 N N . SER A 1 73 ? 0.361 3.466 -16.588 1.00 78.38 73 SER A N 1
ATOM 583 C CA . SER A 1 73 ? 1.603 3.553 -17.351 1.00 78.38 73 SER A CA 1
ATOM 584 C C . SER A 1 73 ? 1.305 4.036 -18.767 1.00 78.38 73 SER A C 1
ATOM 586 O O . SER A 1 73 ? 0.145 4.281 -19.103 1.00 78.38 73 SER A O 1
ATOM 588 N N . TYR A 1 74 ? 2.345 4.193 -19.580 1.00 82.56 74 TYR A N 1
ATOM 589 C CA . TYR A 1 74 ? 2.200 4.544 -20.988 1.00 82.56 74 TYR A CA 1
ATOM 590 C C . TYR A 1 74 ? 1.787 3.280 -21.759 1.00 82.56 74 TYR A C 1
ATOM 592 O O . TYR A 1 74 ? 2.595 2.349 -21.849 1.00 82.56 74 TYR A O 1
ATOM 600 N N . PRO A 1 75 ? 0.532 3.195 -22.247 1.00 76.94 75 PRO A N 1
ATOM 601 C CA . PRO A 1 75 ? -0.012 1.964 -22.826 1.00 76.94 75 PRO A CA 1
ATOM 602 C C . PRO A 1 75 ? 0.720 1.550 -24.107 1.00 76.94 75 PRO A C 1
ATOM 604 O O . PRO A 1 75 ? 0.896 0.359 -24.343 1.00 76.94 75 PRO A O 1
ATOM 607 N N . ASP A 1 76 ? 1.223 2.528 -24.860 1.00 84.06 76 ASP A N 1
ATOM 608 C CA . ASP A 1 76 ? 1.950 2.331 -26.119 1.00 84.06 76 ASP A CA 1
ATOM 609 C C . ASP A 1 76 ? 3.474 2.207 -25.914 1.00 84.06 76 ASP A C 1
ATOM 611 O O . ASP A 1 76 ? 4.257 2.248 -26.861 1.00 84.06 76 ASP A O 1
ATOM 615 N N . GLY A 1 77 ? 3.912 2.047 -24.660 1.00 83.19 77 GLY A N 1
ATOM 616 C CA . GLY A 1 77 ? 5.319 2.067 -24.276 1.00 83.19 77 GLY A CA 1
ATOM 617 C C . GLY A 1 77 ? 5.855 3.480 -24.040 1.00 83.19 77 GLY A C 1
ATOM 618 O O . GLY A 1 77 ? 5.149 4.478 -24.146 1.00 83.19 77 GLY A O 1
ATOM 619 N N . TYR A 1 78 ? 7.119 3.557 -23.635 1.00 85.25 78 TYR A N 1
ATOM 620 C CA . TYR A 1 78 ? 7.816 4.816 -23.385 1.00 85.25 78 TYR A CA 1
ATOM 621 C C . TYR A 1 78 ? 9.315 4.633 -23.608 1.00 85.25 78 TYR A C 1
ATOM 623 O O . TYR A 1 78 ? 9.866 3.565 -23.327 1.00 85.25 78 TYR A O 1
ATOM 631 N N . ARG A 1 79 ? 9.996 5.685 -24.066 1.00 85.44 79 ARG A N 1
ATOM 632 C CA . ARG A 1 79 ? 11.460 5.743 -24.037 1.00 85.44 79 ARG A CA 1
ATOM 633 C C . ARG A 1 79 ? 11.883 6.375 -22.724 1.00 85.44 79 ARG A C 1
ATOM 635 O O . ARG A 1 79 ? 11.370 7.418 -22.341 1.00 85.44 79 ARG A O 1
ATOM 642 N N . VAL A 1 80 ? 12.845 5.759 -22.042 1.00 84.00 80 VAL A N 1
ATOM 643 C CA . VAL A 1 80 ? 13.357 6.272 -20.759 1.00 84.00 80 VAL A CA 1
ATOM 644 C C . VAL A 1 80 ? 13.925 7.687 -20.910 1.00 84.00 80 VAL A C 1
ATOM 646 O O . VAL A 1 80 ? 13.765 8.492 -20.002 1.00 84.00 80 VAL A O 1
ATOM 649 N N . ALA A 1 81 ? 14.520 7.999 -22.066 1.00 83.75 81 ALA A N 1
ATOM 650 C CA . ALA A 1 81 ? 15.057 9.323 -22.382 1.00 83.75 81 ALA A CA 1
ATOM 651 C C . ALA A 1 81 ? 13.993 10.434 -22.448 1.00 83.75 81 ALA A C 1
ATOM 653 O O . ALA A 1 81 ? 14.343 11.592 -22.253 1.00 83.75 81 ALA A O 1
ATOM 654 N N . ASP A 1 82 ? 12.727 10.073 -22.682 1.00 80.69 82 ASP A N 1
ATOM 655 C CA . ASP A 1 82 ? 11.600 11.010 -22.783 1.00 80.69 82 ASP A CA 1
ATOM 656 C C . ASP A 1 82 ? 10.828 11.118 -21.452 1.00 80.69 82 ASP A C 1
ATOM 658 O O . ASP A 1 82 ? 9.867 11.883 -21.329 1.00 80.69 82 ASP A O 1
ATOM 662 N N . LEU A 1 83 ? 11.200 10.310 -20.450 1.00 83.62 83 LEU A N 1
ATOM 663 C CA . LEU A 1 83 ? 10.588 10.346 -19.130 1.00 83.62 83 LEU A CA 1
ATOM 664 C C . LEU A 1 83 ? 11.225 11.435 -18.270 1.00 83.62 83 LEU A C 1
ATOM 666 O O . LEU A 1 83 ? 12.412 11.397 -17.955 1.00 83.62 83 LEU A O 1
ATOM 670 N N . GLY A 1 84 ? 10.389 12.334 -17.764 1.00 79.19 84 GLY A N 1
ATOM 671 C CA . GLY A 1 84 ? 10.793 13.358 -16.814 1.00 79.19 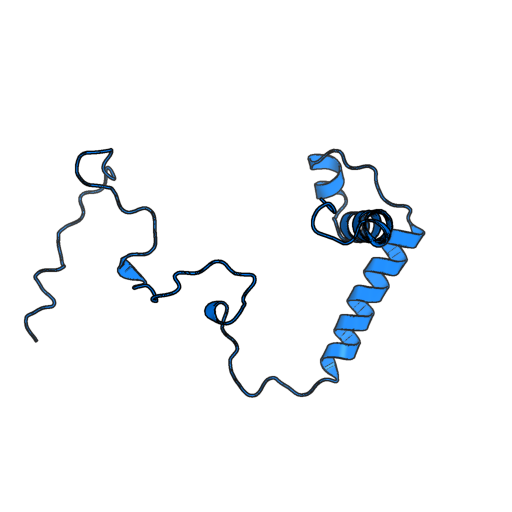84 GLY A CA 1
ATOM 672 C C . GLY A 1 84 ? 10.166 14.700 -17.145 1.00 79.19 84 GLY A C 1
ATOM 673 O O . GLY A 1 84 ? 9.347 14.838 -18.052 1.00 79.19 84 GLY A O 1
ATOM 674 N N . THR A 1 85 ? 10.542 15.717 -16.381 1.00 75.00 85 THR A N 1
ATOM 675 C CA . THR A 1 85 ? 10.168 17.097 -16.680 1.00 75.00 85 THR A CA 1
ATOM 676 C C . THR A 1 85 ? 11.166 17.662 -17.682 1.00 75.00 85 THR A C 1
ATOM 678 O O . THR A 1 85 ? 12.157 18.283 -17.294 1.00 75.00 85 THR A O 1
ATOM 681 N N . HIS A 1 86 ? 10.932 17.420 -18.970 1.00 72.50 86 HIS A N 1
ATOM 682 C CA . HIS A 1 86 ? 11.698 18.089 -20.013 1.00 72.50 86 HIS A CA 1
ATOM 683 C C . HIS A 1 86 ? 11.225 19.539 -20.142 1.00 72.50 86 HIS A C 1
ATOM 685 O O . HIS A 1 86 ? 10.018 19.803 -20.102 1.00 72.50 86 HIS A O 1
ATOM 691 N N . PRO A 1 87 ? 12.149 20.498 -20.282 1.00 71.25 87 PRO A N 1
ATOM 692 C CA . PRO A 1 87 ? 11.762 21.868 -20.552 1.00 71.25 87 PRO A CA 1
ATOM 693 C C . PRO A 1 87 ? 11.067 21.946 -21.909 1.00 71.25 87 PRO A C 1
ATOM 695 O O . PRO A 1 87 ? 11.653 21.594 -22.928 1.00 71.25 87 PRO A O 1
ATOM 698 N N . VAL A 1 88 ? 9.821 22.420 -21.926 1.00 66.44 88 VAL A N 1
ATOM 699 C CA . VAL A 1 88 ? 9.106 22.681 -23.178 1.00 66.44 88 VAL A CA 1
ATOM 700 C C . VAL A 1 88 ? 9.706 23.946 -23.801 1.00 66.44 88 VAL A C 1
ATOM 702 O O . VAL A 1 88 ? 9.666 25.004 -23.151 1.00 66.44 88 VAL A O 1
ATOM 705 N N . PRO A 1 89 ? 10.269 23.877 -25.024 1.00 64.25 89 PRO A N 1
ATOM 706 C CA . PRO A 1 89 ? 10.794 25.055 -25.701 1.00 64.25 89 PRO A CA 1
ATOM 707 C C . PRO A 1 89 ? 9.740 26.172 -25.742 1.00 64.25 89 PRO A C 1
ATOM 709 O O . PRO A 1 89 ? 8.600 25.950 -26.138 1.00 64.25 89 PRO A O 1
ATOM 712 N N . GLY A 1 90 ? 10.104 27.370 -25.278 1.00 64.00 90 GLY A N 1
ATOM 713 C CA . GLY A 1 90 ? 9.250 28.563 -25.344 1.00 64.00 90 GLY A CA 1
ATOM 714 C C . GLY A 1 90 ? 8.211 28.756 -24.227 1.00 64.00 90 GLY A C 1
ATOM 715 O O . GLY A 1 90 ? 7.633 29.835 -24.163 1.00 64.00 90 GLY A O 1
ATOM 716 N N . LEU A 1 91 ? 7.988 27.792 -23.3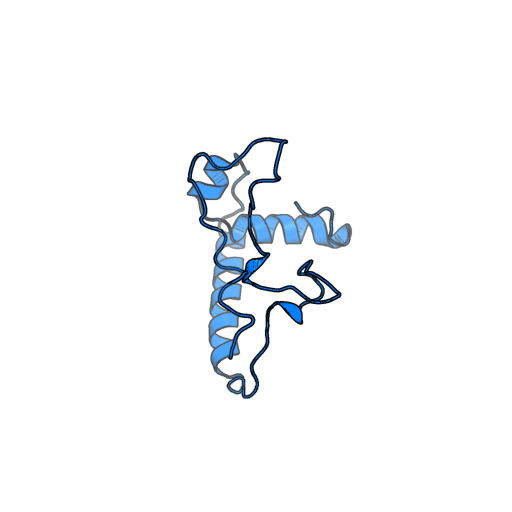20 1.00 63.91 91 LEU A N 1
ATOM 717 C CA . LEU A 1 91 ? 6.949 27.913 -22.273 1.00 63.91 91 LEU A CA 1
ATOM 718 C C . LEU A 1 91 ? 7.480 28.108 -20.842 1.00 63.91 91 LEU A C 1
ATOM 720 O O . LEU A 1 91 ? 6.782 28.722 -20.038 1.00 63.91 91 LEU A O 1
ATOM 724 N N . ARG A 1 92 ? 8.694 27.622 -20.533 1.00 61.31 92 ARG A N 1
ATOM 725 C CA . ARG A 1 92 ? 9.566 27.942 -19.372 1.00 61.31 92 ARG A CA 1
ATOM 726 C C . ARG A 1 92 ? 10.722 26.934 -19.378 1.00 61.31 92 ARG A C 1
ATOM 728 O O . ARG A 1 92 ? 10.547 25.781 -18.995 1.00 61.31 92 ARG A O 1
ATOM 735 N N . GLY A 1 93 ? 11.878 27.351 -19.891 1.00 65.62 93 GLY A N 1
ATOM 736 C CA . GLY A 1 93 ? 13.037 26.476 -20.075 1.00 65.62 93 GLY A CA 1
ATOM 737 C C . GLY A 1 93 ? 13.761 26.144 -18.768 1.00 65.62 93 GLY A C 1
ATOM 738 O O . GLY A 1 93 ? 13.806 26.957 -17.847 1.00 65.62 93 GLY A O 1
ATOM 739 N N . CYS A 1 94 ? 14.364 24.956 -18.710 1.00 63.84 94 CYS A N 1
ATOM 740 C CA . CYS A 1 94 ? 15.376 24.603 -17.722 1.00 63.84 94 CYS A CA 1
ATOM 741 C C . CYS A 1 94 ? 16.510 25.633 -17.863 1.00 63.84 94 CYS A C 1
ATOM 743 O O . CYS A 1 94 ? 16.979 25.839 -18.984 1.00 63.84 94 CYS A O 1
ATOM 745 N N . PRO A 1 95 ? 16.958 26.302 -16.785 1.00 68.31 95 PRO A N 1
ATOM 746 C CA . PRO A 1 95 ? 18.021 27.307 -16.877 1.00 68.31 95 PRO A CA 1
ATOM 747 C C . PRO A 1 95 ? 19.373 26.703 -17.300 1.00 68.31 95 PRO A C 1
ATOM 749 O O . PRO A 1 95 ? 20.308 27.432 -17.625 1.00 68.31 95 PRO A O 1
ATOM 752 N N . VAL A 1 96 ? 19.481 25.371 -17.306 1.00 66.50 96 VAL A N 1
ATOM 753 C CA . VAL A 1 96 ? 20.654 24.625 -17.757 1.00 66.50 96 VAL A CA 1
ATOM 754 C C . VAL A 1 96 ? 20.625 24.487 -19.281 1.00 66.50 96 VAL A C 1
ATOM 756 O O . VAL A 1 96 ? 19.671 23.961 -19.853 1.00 66.50 96 VAL A O 1
ATOM 759 N N . ARG A 1 97 ? 21.693 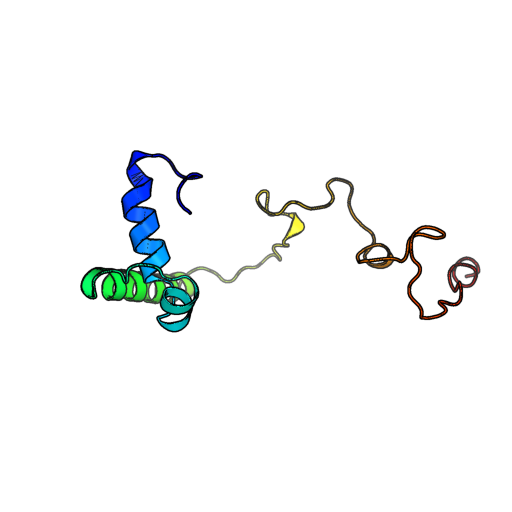24.936 -19.955 1.00 63.91 97 ARG A N 1
ATOM 760 C CA . ARG A 1 97 ? 21.870 24.737 -21.402 1.00 63.91 97 ARG A CA 1
ATOM 761 C C . ARG A 1 97 ? 22.118 23.256 -21.690 1.00 63.91 97 ARG A C 1
ATOM 763 O O . ARG A 1 97 ? 23.200 22.748 -21.404 1.00 63.91 97 ARG A O 1
ATOM 770 N N . HIS A 1 98 ? 21.145 22.582 -22.287 1.00 65.62 98 HIS A N 1
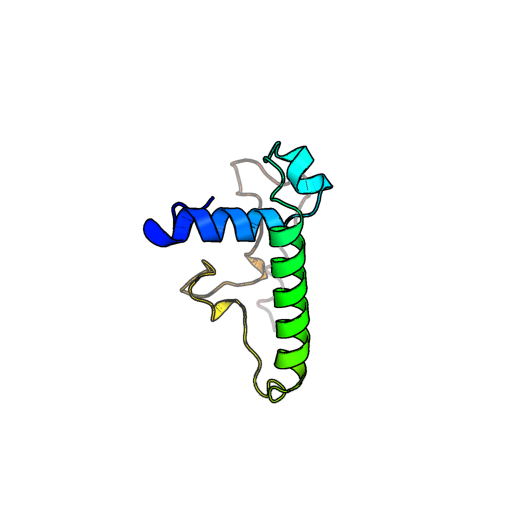ATOM 771 C CA . HIS A 1 98 ? 21.342 21.249 -22.847 1.00 65.62 98 HIS A CA 1
ATOM 772 C C . HIS A 1 98 ? 21.951 21.392 -24.250 1.00 65.62 98 HIS A C 1
ATOM 774 O O . HIS A 1 98 ? 21.455 22.168 -25.062 1.00 65.62 98 HIS A O 1
ATOM 780 N N . ARG A 1 99 ? 23.067 20.704 -24.521 1.00 67.44 99 ARG A N 1
ATOM 781 C CA . ARG A 1 99 ? 23.612 20.577 -25.880 1.00 67.44 99 ARG A CA 1
ATOM 782 C C . ARG A 1 99 ? 22.846 19.461 -26.584 1.00 67.44 99 ARG A C 1
ATOM 784 O O . ARG A 1 99 ? 22.811 18.346 -26.063 1.00 67.44 99 ARG A O 1
ATOM 791 N N . ASP A 1 100 ? 22.255 19.753 -27.739 1.00 61.09 100 ASP A N 1
ATOM 792 C CA . ASP A 1 100 ? 21.580 18.752 -28.566 1.00 61.09 100 ASP A CA 1
ATOM 793 C C . ASP A 1 100 ? 22.592 17.690 -29.002 1.00 61.09 100 ASP A C 1
ATOM 795 O O . ASP A 1 100 ? 23.367 17.877 -29.934 1.00 61.09 100 ASP A O 1
ATOM 799 N N . THR A 1 101 ? 22.614 16.571 -28.281 1.00 61.81 101 THR A N 1
ATOM 800 C CA . THR A 1 101 ? 23.500 15.435 -28.584 1.00 61.81 101 THR A CA 1
ATOM 801 C C . THR A 1 101 ? 22.802 14.439 -29.523 1.00 61.81 101 THR A C 1
ATOM 803 O O . THR A 1 101 ? 23.417 13.503 -30.014 1.00 61.81 101 THR A O 1
ATOM 806 N N . SER A 1 102 ? 21.521 14.674 -29.841 1.00 54.94 102 SER A N 1
ATOM 807 C CA . SER A 1 102 ? 20.695 13.794 -30.679 1.00 54.94 102 SER A CA 1
ATOM 808 C C . SER A 1 102 ? 21.177 13.675 -32.130 1.00 54.94 102 SER A C 1
ATOM 810 O O . SER A 1 102 ? 20.786 12.729 -32.8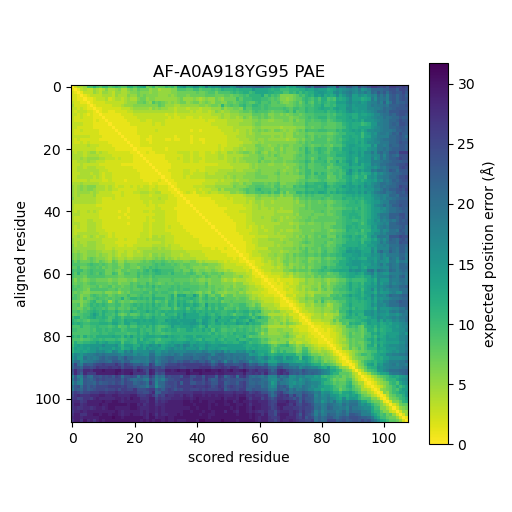02 1.00 54.94 102 SER A O 1
ATOM 812 N N . ALA A 1 103 ? 22.007 14.601 -32.623 1.00 52.59 103 ALA A N 1
ATOM 813 C CA . ALA A 1 103 ? 22.572 14.524 -33.973 1.00 52.59 103 ALA A CA 1
ATOM 814 C C . ALA A 1 103 ? 23.814 13.614 -34.066 1.00 52.59 103 ALA A C 1
ATOM 816 O O . ALA A 1 103 ? 24.217 13.260 -35.169 1.00 52.59 103 ALA A O 1
ATOM 817 N N . ALA A 1 104 ? 24.425 13.238 -32.936 1.00 50.91 104 ALA A N 1
ATOM 818 C CA . ALA A 1 104 ? 25.632 12.408 -32.925 1.00 50.91 104 ALA A CA 1
ATOM 819 C C . ALA A 1 104 ? 25.336 10.899 -33.028 1.00 50.91 104 ALA A C 1
ATOM 821 O O . ALA A 1 104 ? 26.215 10.142 -33.414 1.00 50.91 104 ALA A O 1
ATOM 822 N N . ASP A 1 105 ? 24.105 10.471 -32.734 1.00 51.25 105 ASP A N 1
ATOM 823 C CA . ASP A 1 105 ? 23.730 9.050 -32.606 1.00 51.25 105 ASP A CA 1
ATOM 824 C C . ASP A 1 105 ? 23.134 8.450 -33.900 1.00 51.25 105 ASP A C 1
ATOM 826 O O . ASP A 1 105 ? 22.604 7.346 -33.896 1.00 51.25 105 ASP A O 1
ATOM 830 N N . THR A 1 106 ? 23.154 9.192 -35.018 1.00 50.19 106 THR A N 1
ATOM 831 C CA . THR A 1 106 ? 22.649 8.720 -36.334 1.00 50.19 106 THR A CA 1
ATOM 832 C C . THR A 1 106 ? 23.775 8.294 -37.285 1.00 50.19 106 THR A C 1
ATOM 834 O O . THR A 1 106 ? 23.520 8.009 -38.452 1.00 50.19 106 THR A O 1
ATOM 837 N N . ALA A 1 107 ? 25.020 8.281 -36.809 1.00 45.66 107 ALA A N 1
ATOM 838 C CA . ALA A 1 107 ? 26.199 7.943 -37.596 1.00 45.66 107 ALA A CA 1
ATOM 839 C C . ALA A 1 107 ? 27.005 6.819 -36.928 1.00 45.66 107 ALA A C 1
ATOM 841 O O . ALA A 1 107 ? 28.160 7.023 -36.568 1.00 45.66 107 ALA A O 1
ATOM 842 N N . GLU A 1 108 ? 26.389 5.645 -36.776 1.00 35.31 108 GLU A N 1
ATOM 843 C CA . GLU A 1 108 ? 27.092 4.353 -36.746 1.00 35.31 108 GLU A CA 1
ATOM 844 C C . GLU A 1 108 ? 26.207 3.251 -37.342 1.00 35.31 108 GLU A C 1
ATOM 846 O O . GLU A 1 108 ? 24.996 3.224 -37.016 1.00 35.31 108 GLU A O 1
#

Foldseek 3Di:
DQPVDDPVCSVVVVLLVLLPDDPVVCVVVVHDHHDPVSNVVSVVVVVVVVVVVVVDDPDPDDDDPVVDPVDDDDPVDDDPVPDDPAADPPPDHDPDDDDPCVVVPPPD

Sequence (108 aa):
MASWYPRPLAPLLRTATLALLDEHVLRAFRYAPPGAAATALVRRAVRTRGRLVRLLPPRRSPHFARQNREVKSYPDGYRVADLGTHPVPGLRGCPVRHRDTSAADTAE

Secondary structure (DSSP, 8-state):
--TTS-TTTHHHHHHHHHHHS-HHHHHHTTPPPPPHHHHHHHHHHHHHHHHHHTTSPPP-S---GGG-TTS---TT---GGG-S-PPPTTTS--SS-----TTSTT--

Solvent-accessible surface area (backbone atoms only — not comparable to full-atom values): 7241 Å² total; per-residue (Å²): 134,44,83,89,46,64,73,91,51,25,64,60,51,42,48,53,53,53,30,70,51,53,72,68,57,32,59,76,71,68,49,83,80,55,57,68,65,58,28,50,50,50,53,48,50,55,53,48,48,56,58,55,56,71,74,51,82,79,84,88,67,94,84,58,71,89,75,38,88,86,52,89,68,62,90,91,56,82,59,74,90,74,64,71,92,71,56,48,86,95,79,62,64,60,92,67,86,77,76,86,60,78,77,68,78,78,75,128

Organism: NCBI:txid68171

pLDDT: mean 84.33, std 14.28, range [35.31, 98.19]

Mean predicted aligned error: 10.58 Å